Protein AF-A0A7C3SKZ4-F1 (afdb_monomer)

Mean predicted aligned error: 4.04 Å

Sequence (173 aa):
MTGEYLGTGDLAAALRKLSEEVAAAARSRGHRATPEGVVSGVG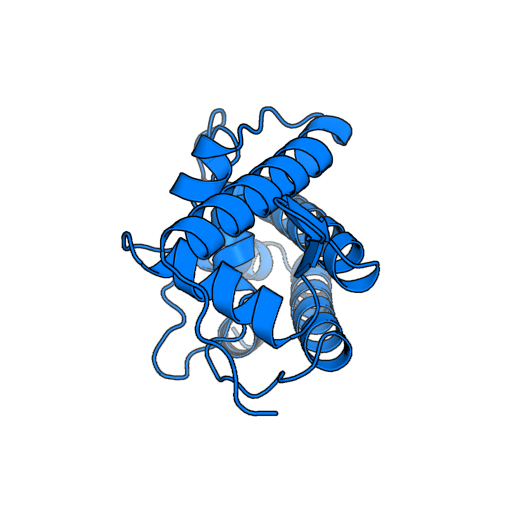FDYLAPYLVVQGLVSRGLLVKRGDGFELTESGRELVRLVVEIAELVKRDSKLPDLDKGRIFGSVLYAVYDWSGEARSAEKYLDYVRRIRGKLAELCKDPERFKLAALLLPRMYYEEGYTPLRLLEAISRL

Solvent-accessible surface area (backbone atoms only — not comparable to full-atom values): 9223 Å² total; per-residue (Å²): 130,86,77,77,76,73,50,74,69,52,46,52,48,41,38,50,45,52,22,46,52,45,17,49,59,35,37,79,71,76,43,75,34,37,38,67,25,17,52,76,18,19,56,91,52,90,56,42,46,50,52,54,41,52,53,34,38,74,25,59,21,33,44,80,55,90,99,43,55,45,66,36,74,66,25,51,51,48,45,52,50,32,43,54,48,26,62,70,26,48,80,51,32,75,63,62,98,83,46,33,28,20,57,44,13,13,32,48,45,37,65,46,70,63,75,63,78,51,65,38,45,66,50,38,48,52,53,44,50,52,46,48,50,53,53,62,56,33,60,80,39,66,69,50,26,39,53,45,26,38,44,53,56,69,59,85,44,62,94,74,43,47,62,60,58,53,52,52,56,50,75,69,112

Nearest PDB structures (foldseek):
  5zq3-assembly1_A  TM=1.658E-01  e=1.071E+00  Legionella pneumophila
  9emk-assembly3_E  TM=1.888E-01  e=2.048E+00  Legionella pneumophila subsp. pneumophila
  5zq6-assembly1_C  TM=1.647E-01  e=2.905E+00  Legionella pneumophila
  6b7p-assembly1_B  TM=1.728E-01  e=6.139E+00  Legionella pneumophila

Secondary structure (DSSP, 8-state):
----PPPHHHHHHHHHHHHHHHHHHHHTTT----HHHHHTTS-SSSSHHHHHHHHHHHTTSEEEETTEEEE-HHHHHHHHHHHHHHHHHHTTTT--TT-TTHHHHHHHHHTS-TTS---SHHHHHHHHHHHHHHHHHHTTSHHHHHHHHHHGGGS---TT--HHHHHHHHHT-

Foldseek 3Di:
DPDDDDDPLQLVQLLQQLLVLLQVLLVVVPDQADSVLLQLLADDDPCRSSVLSSLCDQQQQWDDDPPHIDGDPLVNLLSNLLSVVLVLLVVLQPDPPPSNNSSSNLSSNQLDDQVCPQRHSVSSSVSSVLLVVLLVVCVVPVVLNSVLSNVSSPDDCHDPRHNNNVSVVSVVD

pLDDT: mean 92.06, std 9.98, range [36.88, 98.69]

Structure (mmCIF, N/CA/C/O backbone):
data_AF-A0A7C3SKZ4-F1
#
_entry.id   AF-A0A7C3SKZ4-F1
#
loop_
_atom_site.group_PDB
_atom_site.id
_atom_site.type_symbol
_atom_site.label_atom_id
_atom_site.label_alt_id
_atom_site.label_comp_id
_atom_site.label_asym_id
_atom_site.label_entity_id
_atom_site.label_seq_id
_atom_site.pdbx_PDB_ins_code
_atom_site.Cartn_x
_atom_site.Cartn_y
_atom_site.Cartn_z
_atom_site.occupancy
_atom_site.B_iso_or_equiv
_atom_site.auth_seq_id
_atom_site.auth_comp_id
_atom_site.auth_asym_id
_atom_site.auth_atom_id
_atom_site.pdbx_PDB_model_num
ATOM 1 N N . MET A 1 1 ? -23.437 -11.880 7.441 1.00 36.88 1 MET A N 1
ATOM 2 C CA . MET A 1 1 ? -22.992 -10.778 8.315 1.00 36.88 1 MET A CA 1
ATOM 3 C C . MET A 1 1 ? -23.499 -9.488 7.712 1.00 36.88 1 MET A C 1
ATOM 5 O O . MET A 1 1 ? -23.052 -9.117 6.636 1.00 36.88 1 MET A O 1
ATOM 9 N N . THR A 1 2 ? -24.497 -8.877 8.339 1.00 38.25 2 THR A N 1
ATOM 10 C CA . THR A 1 2 ? -24.916 -7.500 8.063 1.00 38.25 2 THR A CA 1
ATOM 11 C C . THR A 1 2 ? -23.733 -6.598 8.393 1.00 38.25 2 THR A C 1
ATOM 13 O O . THR A 1 2 ? -23.346 -6.503 9.553 1.00 38.25 2 THR A O 1
ATOM 16 N N . GLY A 1 3 ? -23.079 -6.054 7.367 1.00 44.69 3 GLY A N 1
ATOM 17 C CA . GLY A 1 3 ? -21.936 -5.170 7.552 1.00 44.69 3 GLY A CA 1
ATOM 18 C C . GLY A 1 3 ? -22.409 -3.884 8.207 1.00 44.69 3 GLY A C 1
ATOM 19 O O . GLY A 1 3 ? -23.076 -3.082 7.558 1.00 44.69 3 GLY A O 1
ATOM 20 N N . GLU A 1 4 ? -22.093 -3.699 9.486 1.00 54.50 4 GLU A N 1
ATOM 21 C CA . GLU A 1 4 ? -22.118 -2.368 10.079 1.00 54.50 4 GLU A CA 1
ATOM 22 C C . GLU A 1 4 ? -21.176 -1.494 9.253 1.00 54.50 4 GLU A C 1
ATOM 24 O O . GLU A 1 4 ? -19.966 -1.726 9.191 1.00 54.50 4 GLU A O 1
ATOM 29 N N . TYR A 1 5 ? -21.748 -0.524 8.543 1.00 59.75 5 TYR A N 1
ATOM 30 C CA . TYR A 1 5 ? -20.957 0.507 7.899 1.00 59.75 5 TYR A CA 1
ATOM 31 C C . TYR A 1 5 ? -20.242 1.281 9.002 1.00 59.75 5 TYR A C 1
ATOM 33 O O . TYR A 1 5 ? -20.888 1.848 9.883 1.00 59.75 5 TYR A O 1
ATOM 41 N N . LEU A 1 6 ? -18.908 1.283 8.960 1.00 76.25 6 LEU A N 1
ATOM 42 C CA . LEU A 1 6 ? -18.109 2.091 9.871 1.00 76.25 6 LEU A CA 1
ATOM 43 C C . LEU A 1 6 ? -18.541 3.552 9.754 1.00 76.25 6 LEU A C 1
ATOM 45 O O . LEU A 1 6 ? -18.635 4.094 8.649 1.00 76.25 6 LEU A O 1
ATOM 49 N N . GLY A 1 7 ? -18.770 4.194 10.897 1.00 82.81 7 GLY A N 1
ATOM 50 C CA . GLY A 1 7 ? -18.985 5.634 10.934 1.00 82.81 7 GLY A CA 1
ATOM 51 C C . GLY A 1 7 ? -17.753 6.389 10.424 1.00 82.81 7 GLY A C 1
ATOM 52 O O . GLY A 1 7 ? -16.634 5.874 10.416 1.00 82.81 7 GLY A O 1
ATOM 53 N N . THR A 1 8 ? -17.932 7.652 10.045 1.00 82.12 8 THR A N 1
ATOM 54 C CA . THR A 1 8 ? -16.832 8.518 9.582 1.00 82.12 8 THR A CA 1
ATOM 55 C C . THR A 1 8 ? -15.694 8.627 10.603 1.00 82.12 8 THR A C 1
ATOM 57 O O . THR A 1 8 ? -14.524 8.605 10.223 1.00 82.12 8 THR A O 1
ATOM 60 N N . GLY A 1 9 ? -16.019 8.671 11.900 1.00 87.12 9 GLY A N 1
ATOM 61 C CA . GLY A 1 9 ? -15.030 8.661 12.983 1.00 87.12 9 GLY A CA 1
ATOM 62 C C . GLY A 1 9 ? -14.204 7.372 13.039 1.00 87.12 9 GLY A C 1
ATOM 63 O O . GLY A 1 9 ? -12.987 7.430 13.212 1.00 87.12 9 GLY A O 1
ATOM 64 N N . ASP A 1 10 ? -14.838 6.222 12.806 1.00 92.69 10 ASP A N 1
ATOM 65 C CA . ASP A 1 10 ? -14.157 4.927 12.772 1.00 92.69 10 ASP A CA 1
ATOM 66 C C . ASP A 1 10 ? -13.222 4.821 11.564 1.00 92.69 10 ASP A C 1
ATOM 68 O O . ASP A 1 10 ? -12.085 4.378 11.701 1.00 92.69 10 ASP A O 1
ATOM 72 N N . LEU A 1 11 ? -13.659 5.288 10.390 1.00 93.94 11 LEU A N 1
ATOM 73 C CA . LEU A 1 11 ? -12.819 5.319 9.191 1.00 93.94 11 LEU A CA 1
ATOM 74 C C . LEU A 1 11 ? -11.585 6.214 9.377 1.00 93.94 11 LEU A C 1
ATOM 76 O O . LEU A 1 11 ? -10.488 5.839 8.963 1.00 93.94 11 LEU A O 1
ATOM 80 N N . ALA A 1 12 ? -11.734 7.363 10.040 1.00 94.69 12 ALA A N 1
ATOM 81 C CA . ALA A 1 12 ? -10.614 8.248 10.350 1.00 94.69 12 ALA A CA 1
ATOM 82 C C . ALA A 1 12 ? -9.628 7.617 11.351 1.00 94.69 12 ALA A C 1
ATOM 84 O O . ALA A 1 12 ? -8.413 7.706 11.159 1.00 94.69 12 ALA A O 1
ATOM 85 N N . ALA A 1 13 ? -10.127 6.949 12.396 1.00 96.06 13 ALA A N 1
ATOM 86 C CA . ALA A 1 13 ? -9.292 6.236 13.364 1.00 96.06 13 ALA A CA 1
ATOM 87 C C . ALA A 1 13 ? -8.541 5.061 12.714 1.00 96.06 13 ALA A C 1
ATOM 89 O O . ALA A 1 13 ? -7.344 4.870 12.939 1.00 96.06 13 ALA A O 1
ATOM 90 N N . ALA A 1 14 ? -9.226 4.316 11.852 1.00 97.06 14 ALA A N 1
ATOM 91 C CA . ALA A 1 14 ? -8.661 3.216 11.091 1.00 97.06 14 ALA A CA 1
ATOM 92 C C . ALA A 1 14 ? -7.581 3.687 10.097 1.00 97.06 14 ALA A C 1
ATOM 94 O O . ALA A 1 14 ? -6.507 3.085 10.021 1.00 97.06 14 ALA A O 1
ATOM 95 N N . LEU A 1 15 ? -7.818 4.799 9.390 1.00 97.50 15 LEU A N 1
ATOM 96 C CA . LEU A 1 15 ? -6.836 5.413 8.490 1.00 97.50 15 LEU A CA 1
ATOM 97 C C . LEU A 1 15 ? -5.603 5.897 9.249 1.00 97.50 15 LEU A C 1
ATOM 99 O O . LEU A 1 15 ? -4.478 5.627 8.823 1.00 97.50 15 LEU A O 1
ATOM 103 N N . ARG A 1 16 ? -5.807 6.557 10.396 1.00 97.69 16 ARG A N 1
ATOM 104 C CA . ARG A 1 16 ? -4.715 6.975 11.280 1.00 97.69 16 ARG A CA 1
ATOM 105 C C . ARG A 1 16 ? -3.855 5.773 11.650 1.00 97.69 16 ARG A C 1
ATOM 107 O O . ARG A 1 16 ? -2.664 5.785 11.349 1.00 97.69 16 ARG A O 1
ATOM 114 N N . LYS A 1 17 ? -4.468 4.707 12.171 1.00 98.25 17 LYS A N 1
ATOM 115 C CA . LYS A 1 17 ? -3.750 3.484 12.540 1.00 98.25 17 LYS A CA 1
ATOM 116 C C . LYS A 1 17 ? -2.959 2.902 11.369 1.00 98.25 17 LYS A C 1
ATOM 118 O O . LYS A 1 17 ? -1.777 2.615 11.516 1.00 98.25 17 LYS A O 1
ATOM 123 N N . LEU A 1 18 ? -3.585 2.743 10.202 1.00 98.56 18 LEU A N 1
ATOM 124 C CA . LEU A 1 18 ? -2.914 2.196 9.022 1.00 98.56 18 LEU A CA 1
ATOM 125 C C . LEU A 1 18 ? -1.700 3.043 8.615 1.00 98.56 18 LEU A C 1
ATOM 127 O O . LEU A 1 18 ? -0.621 2.506 8.373 1.00 98.56 18 LEU A O 1
ATOM 131 N N . SER A 1 19 ? -1.866 4.364 8.557 1.00 98.50 19 SER A N 1
ATOM 132 C CA . SER A 1 19 ? -0.792 5.279 8.162 1.00 98.50 19 SER A CA 1
ATOM 133 C C . SER A 1 19 ? 0.365 5.312 9.168 1.00 98.50 19 SER A C 1
ATOM 135 O O . SER A 1 19 ? 1.525 5.362 8.758 1.00 98.50 19 SER A O 1
ATOM 137 N N . GLU A 1 20 ? 0.077 5.211 10.470 1.00 98.56 20 GLU A N 1
ATOM 138 C CA . GLU A 1 20 ? 1.080 5.089 11.531 1.00 98.56 20 GLU A CA 1
ATOM 139 C C . GLU A 1 20 ? 1.897 3.804 11.393 1.00 98.56 20 GLU A C 1
ATOM 141 O O . GLU A 1 20 ? 3.125 3.860 11.454 1.00 98.56 20 GLU A O 1
ATOM 146 N N . GLU A 1 21 ? 1.234 2.672 11.151 1.00 98.62 21 GLU A N 1
ATOM 147 C CA . GLU A 1 21 ? 1.870 1.360 10.985 1.00 98.62 21 GLU A CA 1
ATOM 148 C C . GLU A 1 21 ? 2.743 1.302 9.727 1.00 98.62 21 GLU A C 1
ATOM 150 O O . GLU A 1 21 ? 3.894 0.866 9.787 1.00 98.62 21 GLU A O 1
ATOM 155 N N . VAL A 1 22 ? 2.249 1.812 8.592 1.00 98.62 22 VAL A N 1
ATOM 156 C CA . VAL A 1 22 ? 3.036 1.897 7.350 1.00 98.62 22 VAL A CA 1
ATOM 157 C C . VAL A 1 22 ? 4.244 2.812 7.536 1.00 98.62 22 VAL A C 1
ATOM 159 O O . VAL A 1 22 ? 5.363 2.449 7.168 1.00 98.62 22 VAL A O 1
ATOM 162 N N . ALA A 1 23 ? 4.053 3.986 8.143 1.00 98.50 23 ALA A N 1
ATOM 163 C CA . ALA A 1 23 ? 5.149 4.914 8.381 1.00 98.50 23 ALA A CA 1
ATOM 164 C C . ALA A 1 23 ? 6.171 4.343 9.379 1.00 98.50 23 ALA A C 1
ATOM 166 O O . ALA A 1 23 ? 7.372 4.517 9.183 1.00 98.50 23 ALA A O 1
ATOM 167 N N . ALA A 1 24 ? 5.730 3.635 10.423 1.00 98.56 24 ALA A N 1
ATOM 168 C CA . ALA A 1 24 ? 6.610 2.965 11.378 1.00 98.56 24 ALA A CA 1
ATOM 169 C C . ALA A 1 24 ? 7.425 1.842 10.719 1.00 98.56 24 ALA A C 1
ATOM 171 O O . ALA A 1 24 ? 8.641 1.794 10.907 1.00 98.56 24 ALA A O 1
ATOM 172 N N . ALA A 1 25 ? 6.790 1.003 9.896 1.00 98.50 25 ALA A N 1
ATOM 173 C CA . ALA A 1 25 ? 7.460 -0.060 9.148 1.00 98.50 25 ALA A CA 1
ATOM 174 C C . ALA A 1 25 ? 8.469 0.482 8.121 1.00 98.50 25 ALA A C 1
ATOM 176 O O . ALA A 1 25 ? 9.535 -0.094 7.927 1.00 98.50 25 ALA A O 1
ATOM 177 N N . ALA A 1 26 ? 8.175 1.617 7.485 1.00 97.50 26 ALA A N 1
ATOM 178 C CA . ALA A 1 26 ? 9.127 2.289 6.608 1.00 97.50 26 ALA A CA 1
ATOM 179 C C . ALA A 1 26 ? 10.301 2.909 7.394 1.00 97.50 26 ALA A C 1
ATOM 181 O O . ALA A 1 26 ? 11.458 2.803 6.982 1.00 97.50 26 ALA A O 1
ATOM 182 N N . ARG A 1 27 ? 10.031 3.539 8.547 1.00 97.88 27 ARG A N 1
ATOM 183 C CA . ARG A 1 27 ? 11.070 4.133 9.407 1.00 97.88 27 ARG A CA 1
ATOM 184 C C . ARG A 1 27 ? 12.022 3.092 9.982 1.00 97.88 27 ARG A C 1
ATOM 186 O O . ARG A 1 27 ? 13.221 3.354 10.025 1.00 97.88 27 ARG A O 1
ATOM 193 N N . SER A 1 28 ? 11.529 1.914 10.368 1.00 97.75 28 SER A N 1
ATOM 194 C CA . SER A 1 28 ? 12.387 0.823 10.856 1.00 97.75 28 SER A CA 1
ATOM 195 C C . SER A 1 28 ? 13.365 0.303 9.794 1.00 97.75 28 SER A C 1
ATOM 197 O O . SER A 1 28 ? 14.353 -0.338 10.141 1.00 97.75 28 SER A O 1
ATOM 199 N N . ARG A 1 29 ? 13.137 0.637 8.516 1.00 96.12 29 ARG A N 1
ATOM 200 C CA . ARG A 1 29 ? 14.012 0.334 7.372 1.00 96.12 29 ARG A CA 1
ATOM 201 C C . ARG A 1 29 ? 14.802 1.554 6.869 1.00 96.12 29 ARG A C 1
ATOM 203 O O . ARG A 1 29 ? 15.378 1.527 5.789 1.00 96.12 29 ARG A O 1
ATOM 210 N N . GLY A 1 30 ? 14.857 2.633 7.655 1.00 94.75 30 GLY A N 1
ATOM 211 C CA . GLY A 1 30 ? 15.686 3.811 7.373 1.00 94.75 30 GLY A CA 1
ATOM 212 C C . GLY A 1 30 ? 15.026 4.885 6.502 1.00 94.75 30 GLY A C 1
ATOM 213 O O . GLY A 1 30 ? 15.692 5.835 6.085 1.00 94.75 30 GLY A O 1
ATOM 214 N N . HIS A 1 31 ? 13.723 4.790 6.224 1.00 94.50 31 HIS A N 1
ATOM 215 C CA . HIS A 1 31 ? 13.020 5.807 5.442 1.00 94.50 31 HIS A CA 1
ATOM 216 C C . HIS A 1 31 ? 12.458 6.943 6.300 1.00 94.50 31 HIS A C 1
ATOM 218 O O . HIS A 1 31 ? 11.927 6.739 7.387 1.00 94.50 31 HIS A O 1
ATOM 224 N N . ARG A 1 32 ? 12.478 8.167 5.761 1.00 93.38 32 ARG A N 1
ATOM 225 C CA . ARG A 1 32 ? 11.855 9.351 6.375 1.00 93.38 32 ARG A CA 1
ATOM 226 C C . ARG A 1 32 ? 10.357 9.420 6.045 1.00 93.38 32 ARG A C 1
ATOM 228 O O . ARG A 1 32 ? 9.940 10.274 5.268 1.00 93.38 32 ARG A O 1
ATOM 235 N N . ALA A 1 33 ? 9.568 8.493 6.588 1.00 96.69 33 ALA A N 1
ATOM 236 C CA . ALA A 1 33 ? 8.118 8.428 6.377 1.00 96.69 33 ALA A CA 1
ATOM 237 C C . ALA A 1 33 ? 7.328 9.033 7.551 1.00 96.69 33 ALA A C 1
ATOM 239 O O . ALA A 1 33 ? 7.613 8.733 8.717 1.00 96.69 33 ALA A O 1
ATOM 240 N N . THR A 1 34 ? 6.303 9.833 7.243 1.00 98.00 34 THR A N 1
ATOM 241 C CA . THR A 1 34 ? 5.304 10.310 8.216 1.00 98.00 34 THR A CA 1
ATOM 242 C C . THR A 1 34 ? 3.913 9.775 7.863 1.00 98.00 34 THR A C 1
ATOM 244 O O . THR A 1 34 ? 3.667 9.484 6.688 1.00 98.00 34 THR A O 1
ATOM 247 N N . PRO A 1 35 ? 2.997 9.635 8.841 1.00 98.19 35 PRO A N 1
ATOM 248 C CA . PRO A 1 35 ? 1.621 9.217 8.570 1.00 98.19 35 PRO A CA 1
ATOM 249 C C . PRO A 1 35 ? 0.937 10.095 7.511 1.00 98.19 35 PRO A C 1
ATOM 251 O O . PRO A 1 35 ? 0.327 9.582 6.578 1.00 98.19 35 PRO A O 1
ATOM 254 N N . GLU A 1 36 ? 1.121 11.415 7.577 1.00 96.94 36 GLU A N 1
ATOM 255 C CA . GLU A 1 36 ? 0.543 12.378 6.630 1.00 96.94 36 GLU A CA 1
ATOM 256 C C . GLU A 1 36 ? 1.104 12.185 5.220 1.00 96.94 36 GLU A C 1
ATOM 258 O O . GLU A 1 36 ? 0.367 12.259 4.238 1.00 96.94 36 GLU A O 1
ATOM 263 N N . GLY A 1 37 ? 2.407 11.908 5.109 1.00 96.31 37 GLY A N 1
ATOM 264 C CA . GLY A 1 37 ? 3.038 11.608 3.832 1.00 96.31 37 GLY A CA 1
ATOM 265 C C . GLY A 1 37 ? 2.474 10.336 3.207 1.00 96.31 37 GLY A C 1
ATOM 266 O O . GLY A 1 37 ? 2.140 10.358 2.023 1.00 96.31 37 GLY A O 1
ATOM 267 N N . VAL A 1 38 ? 2.279 9.278 4.004 1.00 97.62 38 VAL A N 1
ATOM 268 C CA . VAL A 1 38 ? 1.610 8.044 3.560 1.00 97.62 38 VAL A CA 1
ATOM 269 C C . VAL A 1 38 ? 0.197 8.354 3.070 1.00 97.62 38 VAL A C 1
ATOM 271 O O . VAL A 1 38 ? -0.109 8.047 1.924 1.00 97.62 38 VAL A O 1
ATOM 274 N N . VAL A 1 39 ? -0.640 9.019 3.874 1.00 97.12 39 VAL A N 1
ATOM 275 C CA . VAL A 1 39 ? -2.022 9.364 3.485 1.00 97.12 39 VAL A CA 1
ATOM 276 C C . VAL A 1 39 ? -2.047 10.183 2.192 1.00 97.12 39 VAL A C 1
ATOM 278 O O . VAL A 1 39 ? -2.804 9.860 1.284 1.00 97.12 39 VAL A O 1
ATOM 281 N N . SER A 1 40 ? -1.168 11.180 2.055 1.00 94.75 40 SER A N 1
ATOM 282 C CA . SER A 1 40 ? -1.088 12.045 0.865 1.00 94.75 40 SER A CA 1
ATOM 283 C C . SER A 1 40 ? -0.609 11.349 -0.417 1.00 94.75 40 SER A C 1
ATOM 285 O O . SER A 1 40 ? -0.553 11.989 -1.472 1.00 94.75 40 SER A O 1
ATOM 287 N N . GLY A 1 41 ? -0.167 10.093 -0.313 1.00 94.00 41 GLY A N 1
ATOM 288 C CA . GLY A 1 41 ? 0.190 9.249 -1.447 1.00 94.00 41 GLY A CA 1
ATOM 289 C C . GLY A 1 41 ? -0.902 8.252 -1.836 1.00 94.00 41 GLY A C 1
ATOM 290 O O . GLY A 1 41 ? -0.791 7.662 -2.908 1.00 94.00 41 GLY A O 1
ATOM 291 N N . VAL A 1 42 ? -1.919 8.032 -0.993 1.00 94.06 42 VAL A N 1
ATOM 292 C CA . VAL A 1 42 ? -2.986 7.059 -1.263 1.00 94.06 42 VAL A CA 1
ATOM 293 C C . VAL A 1 42 ? -4.020 7.673 -2.206 1.00 94.06 42 VAL A C 1
ATOM 295 O O . VAL A 1 42 ? -4.894 8.421 -1.780 1.00 94.06 42 VAL A O 1
ATOM 298 N N . GLY A 1 43 ? -3.935 7.301 -3.482 1.00 85.44 43 GLY A N 1
ATOM 299 C CA . GLY A 1 43 ? -4.895 7.688 -4.512 1.00 85.44 43 GLY A CA 1
ATOM 300 C C . GLY A 1 43 ? -4.749 9.122 -5.005 1.00 85.44 43 GLY A C 1
ATOM 301 O O . GLY A 1 43 ? -3.752 9.797 -4.748 1.00 85.44 43 GLY A O 1
ATOM 302 N N . PHE A 1 44 ? -5.747 9.552 -5.775 1.00 81.88 44 PHE A N 1
ATOM 303 C CA . PHE A 1 44 ? -5.746 10.832 -6.496 1.00 81.88 44 PHE A CA 1
ATOM 304 C C . PHE A 1 44 ? -6.851 11.778 -6.020 1.00 81.88 44 PHE A C 1
ATOM 306 O O . PHE A 1 44 ? -6.845 12.958 -6.369 1.00 81.88 44 PHE A O 1
ATOM 313 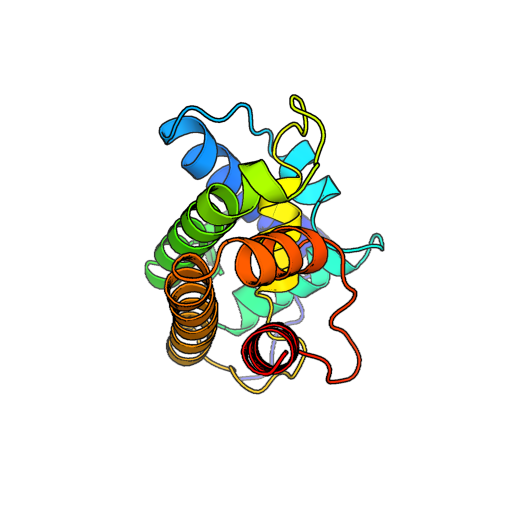N N . ASP A 1 45 ? -7.762 11.276 -5.190 1.00 86.81 45 ASP A N 1
ATOM 314 C CA . ASP A 1 45 ? -8.858 12.012 -4.581 1.00 86.81 45 ASP A CA 1
ATOM 315 C C . ASP A 1 45 ? -8.869 11.829 -3.052 1.00 86.81 45 ASP A C 1
ATOM 317 O O . ASP A 1 45 ? -8.122 11.038 -2.473 1.00 86.81 45 ASP A O 1
ATOM 321 N N . TYR A 1 46 ? -9.723 12.602 -2.381 1.00 87.62 46 TYR A N 1
ATOM 322 C CA . TYR A 1 46 ? -9.811 12.634 -0.922 1.00 87.62 46 TYR A CA 1
ATOM 323 C C . TYR A 1 46 ? -10.551 11.428 -0.312 1.00 87.62 46 TYR A C 1
ATOM 325 O O . TYR A 1 46 ? -10.486 11.240 0.904 1.00 87.62 46 TYR A O 1
ATOM 333 N N . LEU A 1 47 ? -11.266 10.633 -1.114 1.00 91.19 47 LEU A N 1
ATOM 334 C CA . LEU A 1 47 ? -12.026 9.456 -0.682 1.00 91.19 47 LEU A CA 1
ATOM 335 C C . LEU A 1 47 ? -11.183 8.182 -0.721 1.00 91.19 47 LEU A C 1
ATOM 337 O O . LEU A 1 47 ? -11.365 7.317 0.139 1.00 91.19 47 LEU A O 1
ATOM 341 N N . ALA A 1 48 ? -10.245 8.073 -1.662 1.00 92.31 48 ALA A N 1
ATOM 342 C CA . ALA A 1 48 ? -9.417 6.889 -1.863 1.00 92.31 48 ALA A CA 1
ATOM 343 C C . ALA A 1 48 ? -8.776 6.332 -0.571 1.00 92.31 48 ALA A C 1
ATOM 345 O O . ALA A 1 48 ? -8.878 5.121 -0.347 1.00 92.31 48 ALA A O 1
ATOM 346 N N . PRO A 1 49 ? -8.200 7.145 0.344 1.00 95.38 49 PRO A N 1
ATOM 347 C CA . PRO A 1 49 ? -7.667 6.630 1.607 1.00 95.38 49 PRO A CA 1
ATOM 348 C C . PRO A 1 49 ? -8.715 5.920 2.473 1.00 95.38 49 PRO A C 1
ATOM 350 O O . PRO A 1 49 ? -8.432 4.882 3.074 1.00 95.38 49 PRO A O 1
ATOM 353 N N . TYR A 1 50 ? -9.938 6.450 2.515 1.00 95.25 50 TYR A N 1
ATOM 354 C CA . TYR A 1 50 ? -11.032 5.879 3.296 1.00 95.25 50 TYR A CA 1
ATOM 355 C C . TYR A 1 50 ? -11.578 4.599 2.659 1.00 95.25 50 TYR A C 1
ATOM 357 O O . TYR A 1 50 ? -11.863 3.644 3.380 1.00 95.25 50 TYR A O 1
ATOM 365 N N . LEU A 1 51 ? -11.652 4.542 1.325 1.00 93.31 51 LEU A N 1
ATOM 366 C CA . LEU A 1 51 ? -12.048 3.335 0.591 1.00 93.31 51 LEU A CA 1
ATOM 367 C C . LEU A 1 51 ? -11.060 2.189 0.812 1.00 93.31 51 LEU A C 1
ATOM 369 O O . LEU A 1 51 ? -11.476 1.066 1.102 1.00 93.31 51 LEU A O 1
ATOM 373 N N . VAL A 1 52 ? -9.755 2.478 0.746 1.00 95.25 52 VAL A N 1
ATOM 374 C CA . VAL A 1 52 ? -8.706 1.493 1.039 1.00 95.25 52 VAL A CA 1
ATOM 375 C C . VAL A 1 52 ? -8.902 0.935 2.445 1.00 95.25 52 VAL A C 1
ATOM 377 O O . VAL A 1 52 ? -9.005 -0.277 2.621 1.00 95.25 52 VAL A O 1
ATOM 380 N N . VAL A 1 53 ? -9.022 1.803 3.450 1.00 96.06 53 VAL A N 1
ATOM 381 C CA . VAL A 1 53 ? -9.166 1.389 4.853 1.00 96.06 53 VAL A CA 1
ATOM 382 C C . VAL A 1 53 ? -10.449 0.598 5.093 1.00 96.06 53 VAL A C 1
ATOM 384 O O . VAL A 1 53 ? -10.398 -0.458 5.723 1.00 96.06 53 VAL A O 1
ATOM 387 N N . GLN A 1 54 ? -11.585 1.049 4.557 1.00 94.94 54 GLN A N 1
ATOM 388 C CA . GLN A 1 54 ? -12.846 0.311 4.627 1.00 94.94 54 GLN A CA 1
ATOM 389 C C . GLN A 1 54 ? -12.695 -1.084 4.008 1.00 94.94 54 GLN A C 1
ATOM 391 O O . GLN A 1 54 ? -13.122 -2.086 4.589 1.00 94.94 54 GLN A O 1
ATOM 396 N N . GLY A 1 55 ? -12.023 -1.162 2.859 1.00 94.44 55 GLY A N 1
ATOM 397 C CA . GLY A 1 55 ? -11.699 -2.410 2.191 1.00 94.44 55 GLY A CA 1
ATOM 398 C C . GLY A 1 55 ? -10.826 -3.332 3.042 1.00 94.44 55 GLY A C 1
ATOM 399 O O . GLY A 1 55 ? -11.092 -4.534 3.081 1.00 94.44 55 GLY A O 1
ATOM 400 N N . LEU A 1 56 ? -9.834 -2.801 3.760 1.00 96.31 56 LEU A N 1
ATOM 401 C CA . LEU A 1 56 ? -8.991 -3.581 4.672 1.00 96.31 56 LEU A CA 1
ATOM 402 C C . LEU A 1 56 ? -9.764 -4.084 5.896 1.00 96.31 56 LEU A C 1
ATOM 404 O O . LEU A 1 56 ? -9.570 -5.233 6.300 1.00 96.31 56 LEU A O 1
ATOM 408 N N . VAL A 1 57 ? -10.668 -3.271 6.453 1.00 95.69 57 VAL A N 1
ATOM 409 C CA . VAL A 1 57 ? -11.524 -3.700 7.569 1.00 95.69 57 VAL A CA 1
ATOM 410 C C . VAL A 1 57 ? -12.477 -4.806 7.127 1.00 95.69 57 VAL A C 1
ATOM 412 O O . VAL A 1 57 ? -12.537 -5.853 7.768 1.00 95.69 57 VAL A O 1
ATOM 415 N N . SER A 1 58 ? -13.147 -4.639 5.983 1.00 94.25 58 SER A N 1
ATOM 416 C CA . SER A 1 58 ? -14.076 -5.650 5.453 1.00 94.25 58 SER A CA 1
ATOM 417 C C . SER A 1 58 ? -13.417 -7.011 5.184 1.00 94.25 58 SER A C 1
ATOM 419 O O . SER A 1 58 ? -14.080 -8.044 5.240 1.00 94.25 58 SER A O 1
ATOM 421 N N . ARG A 1 59 ? -12.101 -7.021 4.931 1.00 94.75 59 ARG A N 1
ATOM 422 C CA . ARG A 1 59 ? -11.297 -8.225 4.679 1.00 94.75 59 ARG A CA 1
ATOM 423 C C . ARG A 1 59 ? -10.668 -8.817 5.945 1.00 94.75 59 ARG A C 1
ATOM 425 O O . ARG A 1 59 ? -10.018 -9.855 5.849 1.00 94.75 59 ARG A O 1
ATOM 432 N N . GLY A 1 60 ? -10.827 -8.180 7.108 1.00 95.50 60 GLY A N 1
ATOM 433 C CA . GLY A 1 60 ? -10.228 -8.621 8.374 1.00 95.50 60 GLY A CA 1
ATOM 434 C C . GLY A 1 60 ? -8.722 -8.350 8.493 1.00 95.50 60 GLY A C 1
ATOM 435 O O . GLY A 1 60 ? -8.033 -9.003 9.274 1.00 95.50 60 GLY A O 1
ATOM 436 N N . LEU A 1 61 ? -8.182 -7.407 7.716 1.00 97.44 61 LEU A N 1
ATOM 437 C CA . LEU A 1 61 ? -6.770 -6.997 7.791 1.00 97.44 61 LEU A CA 1
ATOM 438 C C . LEU A 1 61 ? -6.550 -5.940 8.881 1.00 97.44 61 LEU A C 1
ATOM 440 O O . LEU A 1 61 ? -5.487 -5.870 9.495 1.00 97.44 61 LEU A O 1
ATOM 444 N N . LEU A 1 62 ? -7.587 -5.152 9.151 1.00 96.88 62 LEU A N 1
ATOM 445 C CA . LEU A 1 62 ? -7.649 -4.179 10.230 1.00 96.88 62 LEU A CA 1
ATOM 446 C C . LEU A 1 62 ? -8.937 -4.433 11.019 1.00 96.88 62 LEU A C 1
ATOM 448 O O . LEU A 1 62 ? -9.991 -4.639 10.423 1.00 96.88 62 LEU A O 1
ATOM 452 N N . VAL A 1 63 ? -8.865 -4.453 12.346 1.00 96.50 63 VAL A N 1
ATOM 453 C CA . VAL A 1 63 ? -10.014 -4.773 13.204 1.00 96.50 63 VAL A CA 1
ATOM 454 C C . VAL A 1 63 ? -10.193 -3.721 14.284 1.00 96.50 63 VAL A C 1
ATOM 456 O O . VAL A 1 63 ? -9.213 -3.209 14.826 1.00 96.50 63 VAL A O 1
ATOM 459 N N . LYS A 1 64 ? -11.450 -3.411 14.604 1.00 94.75 64 LYS A N 1
ATOM 460 C CA . LYS A 1 64 ? -11.794 -2.550 15.734 1.00 94.75 64 LYS A CA 1
ATOM 461 C C . LYS A 1 64 ? -11.651 -3.346 17.032 1.00 94.75 64 LYS A C 1
ATOM 463 O O . LYS A 1 64 ? -12.184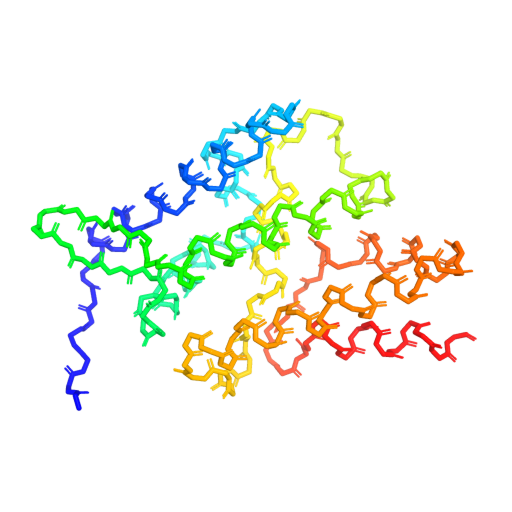 -4.452 17.137 1.00 94.75 64 LYS A O 1
ATOM 468 N N . ARG A 1 65 ? -10.924 -2.803 18.007 1.00 92.38 65 ARG A N 1
ATOM 469 C CA . ARG A 1 65 ? -10.777 -3.360 19.359 1.00 92.38 65 ARG A CA 1
ATOM 470 C C . ARG A 1 65 ? -10.942 -2.241 20.380 1.00 92.38 65 ARG A C 1
ATOM 472 O O . ARG A 1 65 ? -10.124 -1.328 20.431 1.00 92.38 65 ARG A O 1
ATOM 479 N N . GLY A 1 66 ? -12.011 -2.314 21.174 1.00 88.31 66 GLY A N 1
ATOM 480 C CA . GLY A 1 66 ? -12.409 -1.208 22.049 1.00 88.31 66 GLY A CA 1
ATOM 481 C C . GLY A 1 66 ? -12.618 0.076 21.240 1.00 88.31 66 GLY A C 1
ATOM 482 O O . GLY A 1 66 ? -13.316 0.060 20.225 1.00 88.31 66 GLY A O 1
ATOM 483 N N . ASP A 1 67 ? -11.944 1.147 21.656 1.00 83.56 67 ASP A N 1
ATOM 484 C CA . ASP A 1 67 ? -12.029 2.476 21.033 1.00 83.56 67 ASP A CA 1
ATOM 485 C C . ASP A 1 67 ? -11.006 2.695 19.901 1.00 83.56 67 ASP A C 1
ATOM 487 O O . ASP A 1 67 ? -10.894 3.794 19.357 1.00 83.56 67 ASP A O 1
ATOM 491 N N . GLY A 1 68 ? -10.232 1.664 19.548 1.00 92.25 68 GLY A N 1
ATOM 492 C CA . GLY A 1 68 ? -9.138 1.757 18.585 1.00 92.25 68 GLY A CA 1
ATOM 493 C C . GLY A 1 68 ? -9.207 0.734 17.458 1.00 92.25 68 GLY A C 1
ATOM 494 O O . GLY A 1 68 ? -10.082 -0.132 17.398 1.00 92.25 68 GLY A O 1
ATOM 495 N N . PHE A 1 69 ? -8.229 0.832 16.560 1.00 97.12 69 PHE A N 1
ATOM 496 C CA . PHE A 1 69 ? -7.997 -0.137 15.496 1.00 97.12 69 PHE A CA 1
ATOM 497 C C . PHE A 1 69 ? -6.634 -0.795 15.660 1.00 97.12 69 PHE A C 1
ATOM 499 O O . PHE A 1 69 ? -5.663 -0.169 16.087 1.00 97.12 69 PHE A O 1
ATOM 506 N N . GLU A 1 70 ? -6.555 -2.056 15.257 1.00 97.75 70 GLU A N 1
ATOM 507 C CA . GLU A 1 70 ? -5.325 -2.837 15.252 1.00 97.75 70 GLU A CA 1
ATOM 508 C C . GLU A 1 70 ? -5.195 -3.631 13.956 1.00 97.75 70 GLU A C 1
ATOM 510 O O . GLU A 1 70 ? -6.185 -4.111 13.396 1.00 97.75 70 GLU A O 1
ATOM 515 N N . LEU A 1 71 ? -3.957 -3.800 13.486 1.00 97.88 71 LEU A N 1
ATOM 516 C CA . LEU A 1 71 ? -3.671 -4.736 12.406 1.00 97.88 71 LEU A CA 1
ATOM 517 C C . LEU A 1 71 ? -3.764 -6.167 12.928 1.00 97.88 71 LEU A C 1
ATOM 519 O O . LEU A 1 71 ? -3.219 -6.505 13.985 1.00 97.88 71 LEU A O 1
ATOM 523 N N . THR A 1 72 ? -4.392 -7.033 12.140 1.00 98.25 72 THR A N 1
ATOM 524 C CA . THR A 1 72 ? -4.257 -8.479 12.328 1.00 98.25 72 THR A CA 1
ATOM 525 C C . THR A 1 72 ? -2.866 -8.940 11.890 1.00 98.25 72 THR A C 1
ATOM 527 O O . THR A 1 72 ? -2.062 -8.157 11.380 1.00 98.25 72 THR A O 1
ATOM 530 N N . GLU A 1 73 ? -2.549 -10.220 12.081 1.00 98.19 73 GLU A N 1
ATOM 531 C CA . GLU A 1 73 ? -1.303 -10.791 11.557 1.00 98.19 73 GLU A CA 1
ATOM 532 C C . GLU A 1 73 ? -1.202 -10.621 10.034 1.00 98.19 73 GLU A C 1
ATOM 534 O O . GLU A 1 73 ? -0.205 -10.100 9.535 1.00 98.19 73 GLU A O 1
ATOM 539 N N . SER A 1 74 ? -2.282 -10.925 9.311 1.00 98.44 74 SER A N 1
ATOM 540 C CA . SER A 1 74 ? -2.378 -10.678 7.872 1.00 98.44 74 SER A CA 1
ATOM 541 C C . SER A 1 74 ? -2.256 -9.190 7.521 1.00 98.44 74 SER A C 1
ATOM 543 O O . SER A 1 74 ? -1.627 -8.842 6.524 1.00 98.44 74 SER A O 1
ATOM 545 N N . GLY A 1 75 ? -2.808 -8.292 8.344 1.00 98.38 75 GLY A N 1
ATOM 546 C CA . GLY A 1 75 ? -2.640 -6.846 8.172 1.00 98.38 75 GLY A CA 1
ATOM 547 C C . GLY A 1 75 ? -1.187 -6.387 8.312 1.00 98.38 75 GLY A C 1
ATOM 548 O O . GLY A 1 75 ? -0.709 -5.582 7.513 1.00 98.38 75 GLY A O 1
ATOM 549 N N . ARG A 1 76 ? -0.450 -6.936 9.284 1.00 98.62 76 ARG A N 1
ATOM 550 C CA . ARG A 1 76 ? 0.992 -6.679 9.435 1.00 98.62 76 ARG A CA 1
ATOM 551 C C . ARG A 1 76 ? 1.787 -7.216 8.249 1.00 98.62 76 ARG A C 1
ATOM 553 O O . ARG A 1 76 ? 2.705 -6.545 7.777 1.00 98.62 76 ARG A O 1
ATOM 560 N N . GLU A 1 77 ? 1.423 -8.389 7.734 1.00 98.62 77 GLU A N 1
ATOM 561 C CA . GLU A 1 77 ? 2.054 -8.929 6.530 1.00 98.62 77 GLU A CA 1
ATOM 562 C C . GLU A 1 77 ? 1.813 -8.035 5.307 1.00 98.62 77 GLU A C 1
ATOM 564 O O . GLU A 1 77 ? 2.754 -7.767 4.558 1.00 98.62 77 GLU A O 1
ATOM 569 N N . LEU A 1 78 ? 0.594 -7.519 5.130 1.00 98.62 78 LEU A N 1
ATOM 570 C CA . LEU A 1 78 ? 0.291 -6.557 4.073 1.00 98.62 78 LEU A CA 1
ATOM 571 C C . LEU A 1 78 ? 1.197 -5.326 4.167 1.00 98.62 78 LEU A C 1
ATOM 573 O O . LEU A 1 78 ? 1.800 -4.940 3.168 1.00 98.62 78 LEU A O 1
ATOM 577 N N . VAL A 1 79 ? 1.310 -4.719 5.354 1.00 98.69 79 VAL A N 1
ATOM 578 C CA . VAL A 1 79 ? 2.164 -3.538 5.563 1.00 98.69 79 VAL A CA 1
ATOM 579 C C . VAL A 1 79 ? 3.612 -3.837 5.181 1.00 98.69 79 VAL A C 1
ATOM 581 O O . VAL A 1 79 ? 4.235 -3.051 4.467 1.00 98.69 79 VAL A O 1
ATOM 584 N N . ARG A 1 80 ? 4.132 -5.001 5.581 1.00 98.62 80 ARG A N 1
ATOM 585 C CA . ARG A 1 80 ? 5.471 -5.449 5.184 1.00 98.62 80 ARG A CA 1
ATOM 586 C C . ARG A 1 80 ? 5.610 -5.544 3.662 1.00 98.62 80 ARG A C 1
ATOM 588 O O . ARG A 1 80 ? 6.576 -5.015 3.119 1.00 98.62 80 ARG A O 1
ATOM 595 N N . LEU A 1 81 ? 4.655 -6.172 2.973 1.00 98.50 81 LEU A N 1
ATOM 596 C CA . LEU A 1 81 ? 4.679 -6.306 1.511 1.00 98.50 81 LEU A CA 1
ATOM 597 C C . LEU A 1 81 ? 4.619 -4.948 0.803 1.00 98.50 81 LEU A C 1
ATOM 599 O O . LEU A 1 81 ? 5.350 -4.735 -0.159 1.00 98.50 81 LEU A O 1
ATOM 603 N N . VAL A 1 82 ? 3.793 -4.018 1.290 1.00 98.50 82 VAL A N 1
ATOM 604 C CA . VAL A 1 82 ? 3.707 -2.649 0.758 1.00 98.50 82 VAL A CA 1
ATOM 605 C C . VAL A 1 82 ? 5.056 -1.942 0.858 1.00 98.50 82 VAL A C 1
ATOM 607 O O . VAL A 1 82 ? 5.503 -1.345 -0.118 1.00 98.50 82 VAL A O 1
ATOM 610 N N . VAL A 1 83 ? 5.729 -2.038 2.007 1.00 98.25 83 VAL A N 1
ATOM 611 C CA . VAL A 1 83 ? 7.052 -1.428 2.196 1.00 98.25 83 VAL A CA 1
ATOM 612 C C . VAL A 1 83 ? 8.103 -2.083 1.296 1.00 98.25 83 VAL A C 1
ATOM 614 O O . VAL A 1 83 ? 8.855 -1.369 0.641 1.00 98.25 83 VAL A O 1
ATOM 617 N N . GLU A 1 84 ? 8.114 -3.414 1.185 1.00 97.69 84 GLU A N 1
ATOM 618 C CA . GLU A 1 84 ? 9.032 -4.139 0.293 1.00 97.69 84 GLU A CA 1
ATOM 619 C C . GLU A 1 84 ? 8.827 -3.770 -1.188 1.00 97.69 84 GLU A C 1
ATOM 621 O O . GLU A 1 84 ? 9.796 -3.559 -1.916 1.00 97.69 84 GLU A O 1
ATOM 626 N N . ILE A 1 85 ? 7.574 -3.667 -1.645 1.00 98.25 85 ILE A N 1
ATOM 627 C CA . ILE A 1 85 ? 7.256 -3.250 -3.018 1.00 98.25 85 ILE A CA 1
ATOM 628 C C . ILE A 1 85 ? 7.675 -1.794 -3.241 1.00 98.25 85 ILE A C 1
ATOM 630 O O . ILE A 1 85 ? 8.270 -1.477 -4.269 1.00 98.25 85 ILE A O 1
ATOM 634 N N . ALA A 1 86 ? 7.391 -0.909 -2.284 1.00 97.06 86 ALA A N 1
ATOM 635 C CA . ALA A 1 86 ? 7.768 0.496 -2.363 1.00 97.06 86 ALA A CA 1
ATOM 636 C C . ALA A 1 86 ? 9.282 0.683 -2.449 1.00 97.06 86 ALA A C 1
ATOM 638 O O . ALA A 1 86 ? 9.740 1.446 -3.293 1.00 97.06 86 ALA A O 1
ATOM 639 N N . GLU A 1 87 ? 10.059 -0.034 -1.641 1.00 95.12 87 GLU A N 1
ATOM 640 C CA . GLU A 1 87 ? 11.522 -0.033 -1.723 1.00 95.12 87 GLU A CA 1
ATOM 641 C C . GLU A 1 87 ? 12.029 -0.489 -3.086 1.00 95.12 87 GLU A C 1
ATOM 643 O O . GLU A 1 87 ? 12.923 0.150 -3.644 1.00 95.12 87 GLU A O 1
ATOM 648 N N . LEU A 1 88 ? 11.427 -1.549 -3.632 1.00 95.44 88 LEU A N 1
ATOM 649 C CA . LEU A 1 88 ? 11.799 -2.090 -4.931 1.00 95.44 88 LEU A CA 1
ATOM 650 C C . LEU A 1 88 ? 11.670 -1.024 -6.024 1.00 95.44 88 LEU A C 1
ATOM 652 O O . LEU A 1 88 ? 12.596 -0.823 -6.803 1.00 95.44 88 LEU A O 1
ATOM 656 N N . VAL A 1 89 ? 10.549 -0.299 -6.054 1.00 95.50 89 VAL A N 1
ATOM 657 C CA . VAL A 1 89 ? 10.266 0.674 -7.120 1.00 95.50 89 VAL A CA 1
ATOM 658 C C .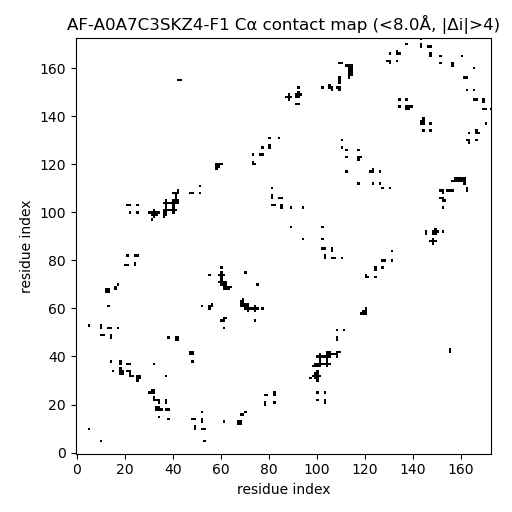 VAL A 1 89 ? 10.793 2.082 -6.833 1.00 95.50 89 VAL A C 1
ATOM 660 O O . VAL A 1 89 ? 10.869 2.892 -7.754 1.00 95.50 89 VAL A O 1
ATOM 663 N N . LYS A 1 90 ? 11.164 2.413 -5.587 1.00 92.00 90 LYS A N 1
ATOM 664 C CA . LYS A 1 90 ? 11.437 3.798 -5.154 1.00 92.00 90 LYS A CA 1
ATOM 665 C C . LYS A 1 90 ? 12.453 4.512 -6.042 1.00 92.00 90 LYS A C 1
ATOM 667 O O . LYS A 1 90 ? 12.188 5.639 -6.458 1.00 92.00 90 LYS A O 1
ATOM 672 N N . ARG A 1 91 ? 13.576 3.859 -6.355 1.00 89.06 91 ARG A N 1
ATOM 673 C CA . ARG A 1 91 ? 14.676 4.447 -7.139 1.00 89.06 91 ARG A CA 1
ATOM 674 C C . ARG A 1 91 ? 14.226 4.895 -8.531 1.00 89.06 91 ARG A C 1
ATOM 676 O O . ARG A 1 91 ? 14.531 6.007 -8.951 1.00 89.06 91 ARG A O 1
ATOM 683 N N . ASP A 1 92 ? 13.486 4.042 -9.224 1.00 91.75 92 ASP A N 1
ATOM 684 C CA . ASP A 1 92 ? 13.045 4.279 -10.601 1.00 91.75 92 ASP A CA 1
ATOM 685 C C . ASP A 1 92 ? 11.692 4.990 -10.673 1.00 91.75 92 ASP A C 1
ATOM 687 O O . ASP A 1 92 ? 11.296 5.506 -11.720 1.00 91.75 92 ASP A O 1
ATOM 691 N N . SER A 1 93 ? 11.016 5.112 -9.530 1.00 87.31 93 SER A N 1
ATOM 692 C CA . SER A 1 93 ? 9.755 5.818 -9.430 1.00 87.31 93 SER A CA 1
ATOM 693 C C . SER A 1 93 ? 9.888 7.318 -9.655 1.00 87.31 93 SER A C 1
ATOM 695 O O . SER A 1 93 ? 8.855 7.930 -9.791 1.00 87.31 93 SER A O 1
ATOM 697 N N . LYS A 1 94 ? 11.053 7.977 -9.692 1.00 86.25 94 LYS A N 1
ATOM 698 C CA . LYS A 1 94 ? 11.151 9.452 -9.873 1.00 86.25 94 LYS A CA 1
ATOM 699 C C . LYS A 1 94 ? 10.277 10.294 -8.914 1.00 86.25 94 LYS A C 1
ATOM 701 O O . LYS A 1 94 ? 9.858 11.398 -9.265 1.00 86.25 94 LYS A O 1
ATOM 706 N N . LEU A 1 95 ? 9.913 9.776 -7.740 1.00 80.06 95 LEU A N 1
ATOM 707 C CA . LEU A 1 95 ? 9.358 10.614 -6.672 1.00 80.06 95 LEU A CA 1
ATOM 708 C C . LEU A 1 95 ? 10.477 11.488 -6.080 1.00 80.06 95 LEU A C 1
ATOM 710 O O . LEU A 1 95 ? 11.638 11.085 -6.140 1.00 80.06 95 LEU A O 1
ATOM 714 N N . PRO A 1 96 ? 10.163 12.667 -5.513 1.00 79.25 96 PRO A N 1
ATOM 715 C CA . PRO A 1 96 ? 11.168 13.498 -4.855 1.00 79.25 96 PRO A CA 1
ATOM 716 C C . PRO A 1 96 ? 11.910 12.731 -3.752 1.00 79.25 96 PRO A C 1
ATOM 718 O O . PRO A 1 96 ? 11.296 11.961 -3.018 1.00 79.25 96 PRO A O 1
ATOM 721 N N . ASP A 1 97 ? 13.201 13.006 -3.555 1.00 67.62 97 ASP A N 1
ATOM 722 C CA . ASP A 1 97 ? 14.004 12.359 -2.499 1.00 67.62 97 ASP A CA 1
ATOM 723 C C . ASP A 1 97 ? 13.425 12.566 -1.088 1.00 67.62 97 ASP A C 1
ATOM 725 O O . ASP A 1 97 ? 13.597 11.739 -0.187 1.00 67.62 97 ASP A O 1
ATOM 729 N N . LEU A 1 98 ? 12.714 13.682 -0.893 1.00 76.38 98 LEU A N 1
ATOM 730 C CA . LEU A 1 98 ? 11.934 13.979 0.303 1.00 76.38 98 LEU A CA 1
ATOM 731 C C . LEU A 1 98 ? 10.433 13.834 0.022 1.00 76.38 98 LEU A C 1
ATOM 733 O O . LEU A 1 98 ? 9.665 14.789 0.119 1.00 76.38 98 LEU A O 1
ATOM 737 N N . ASP A 1 99 ? 10.005 12.617 -0.302 1.00 85.94 99 ASP A N 1
ATOM 738 C CA . ASP A 1 99 ? 8.596 12.286 -0.525 1.00 85.94 99 ASP A CA 1
ATOM 739 C C . ASP A 1 99 ? 7.787 12.129 0.774 1.00 85.94 99 ASP A C 1
ATOM 741 O O . ASP A 1 99 ? 6.578 11.925 0.721 1.00 85.94 99 ASP A O 1
ATOM 745 N N . LYS A 1 100 ? 8.442 12.196 1.942 1.00 92.56 100 LYS A N 1
ATOM 746 C CA . LYS A 1 100 ? 7.851 12.025 3.286 1.00 92.56 100 LYS A CA 1
ATOM 747 C C . LYS A 1 100 ? 7.031 10.735 3.464 1.00 92.56 100 LYS A C 1
ATOM 749 O O . LYS A 1 100 ? 6.247 10.629 4.401 1.00 92.56 100 LYS A O 1
ATOM 754 N N . GLY A 1 101 ? 7.235 9.730 2.612 1.00 94.69 101 GLY A N 1
ATOM 755 C CA . GLY A 1 101 ? 6.499 8.465 2.634 1.00 94.69 101 GLY A CA 1
ATOM 756 C C . GLY A 1 101 ? 5.343 8.355 1.635 1.00 94.69 101 GLY A C 1
ATOM 757 O O . GLY A 1 101 ? 4.622 7.358 1.672 1.00 94.69 101 GLY A O 1
ATOM 758 N N . ARG A 1 102 ? 5.193 9.316 0.713 1.00 95.88 102 ARG A N 1
ATOM 759 C CA . ARG A 1 102 ? 4.200 9.252 -0.371 1.00 95.88 102 ARG A CA 1
ATOM 760 C C . ARG A 1 102 ? 4.306 7.980 -1.200 1.00 95.88 102 ARG A C 1
ATOM 762 O O . ARG A 1 102 ? 3.268 7.411 -1.513 1.00 95.88 102 ARG A O 1
ATOM 769 N N . ILE A 1 103 ? 5.512 7.475 -1.482 1.00 96.50 103 ILE A N 1
ATOM 770 C CA . ILE A 1 103 ? 5.672 6.218 -2.231 1.00 96.50 103 ILE A CA 1
ATOM 771 C C . ILE A 1 103 ? 4.954 5.042 -1.561 1.00 96.50 103 ILE A C 1
ATOM 773 O O . ILE A 1 103 ? 4.350 4.227 -2.251 1.00 96.50 103 ILE A O 1
ATOM 777 N N . PHE A 1 104 ? 4.971 4.961 -0.227 1.00 97.75 104 PHE A N 1
ATOM 778 C CA . PHE A 1 104 ? 4.313 3.875 0.499 1.00 97.75 104 PHE A CA 1
ATOM 779 C C . PHE A 1 104 ? 2.793 3.983 0.388 1.00 97.75 104 PHE A C 1
ATOM 781 O O . PHE A 1 104 ? 2.128 2.972 0.190 1.00 97.75 104 PHE A O 1
ATOM 788 N N . GLY A 1 105 ? 2.254 5.204 0.444 1.00 97.19 105 GLY A N 1
ATOM 789 C CA . GLY A 1 105 ? 0.841 5.465 0.173 1.00 97.19 105 GLY A CA 1
ATOM 790 C C . GLY A 1 105 ? 0.440 5.117 -1.258 1.00 97.19 105 GLY A C 1
ATOM 791 O O . GLY A 1 105 ? -0.564 4.445 -1.478 1.00 97.19 105 GLY A O 1
ATOM 792 N N . SER A 1 106 ? 1.257 5.504 -2.237 1.00 96.12 106 SER A N 1
ATOM 793 C CA . SER A 1 106 ? 0.977 5.241 -3.651 1.00 96.12 106 SER A CA 1
ATOM 794 C C . SER A 1 106 ? 1.055 3.759 -3.990 1.00 96.12 106 SER A C 1
ATOM 796 O O . SER A 1 106 ? 0.232 3.259 -4.751 1.00 96.12 106 SER A O 1
ATOM 798 N N . VAL A 1 107 ? 1.989 3.025 -3.382 1.00 97.31 107 VAL A N 1
ATOM 799 C CA . VAL A 1 107 ? 2.031 1.564 -3.493 1.00 97.31 107 VAL A CA 1
ATOM 800 C C . VAL A 1 107 ? 0.853 0.923 -2.772 1.00 97.31 107 VAL A C 1
ATOM 802 O O . VAL A 1 107 ? 0.253 0.017 -3.335 1.00 97.31 107 VAL A O 1
ATOM 805 N N . LEU A 1 108 ? 0.475 1.396 -1.580 1.00 97.31 108 LEU A N 1
ATOM 806 C CA . LEU A 1 108 ? -0.708 0.908 -0.868 1.00 97.31 108 LEU A CA 1
ATOM 807 C C . LEU A 1 108 ? -1.986 1.069 -1.710 1.00 97.31 108 LEU A C 1
ATOM 809 O O . LEU A 1 108 ? -2.781 0.136 -1.778 1.00 97.31 108 LEU A O 1
ATOM 813 N N . TYR A 1 109 ? -2.154 2.215 -2.378 1.00 96.19 109 TYR A N 1
ATOM 814 C CA . TYR A 1 109 ? -3.243 2.446 -3.332 1.00 96.19 109 TYR A CA 1
ATOM 815 C C . TYR A 1 109 ? -3.148 1.519 -4.544 1.00 96.19 109 TYR A C 1
ATOM 817 O O . TYR A 1 109 ? -4.141 0.904 -4.929 1.00 96.19 109 TYR A O 1
ATOM 825 N N . ALA A 1 110 ? -1.955 1.401 -5.136 1.00 95.06 110 ALA A N 1
ATOM 826 C CA . ALA A 1 110 ? -1.747 0.575 -6.315 1.00 95.06 110 ALA A CA 1
ATOM 827 C C . ALA A 1 110 ? -2.115 -0.879 -6.022 1.00 95.06 110 ALA A C 1
ATOM 829 O O . ALA A 1 110 ? -2.935 -1.452 -6.722 1.00 95.06 110 ALA A O 1
ATOM 830 N N . VAL A 1 111 ? -1.580 -1.469 -4.953 1.00 95.06 111 VAL A N 1
ATOM 831 C CA . VAL A 1 111 ? -1.829 -2.880 -4.620 1.00 95.06 111 VAL A CA 1
ATOM 832 C C . VAL A 1 111 ? -3.217 -3.141 -4.033 1.00 95.06 111 VAL A C 1
ATOM 834 O O . VAL A 1 111 ? -3.516 -4.288 -3.702 1.00 95.06 111 VAL A O 1
ATOM 837 N N . TYR A 1 112 ? -4.065 -2.119 -3.905 1.00 94.12 112 TYR A N 1
ATOM 838 C CA . TYR A 1 112 ? -5.455 -2.327 -3.541 1.00 94.12 112 TYR A CA 1
ATOM 839 C C . TYR A 1 112 ? -6.214 -3.071 -4.643 1.00 94.12 112 TYR A C 1
ATOM 841 O O . TYR A 1 112 ? -5.990 -2.901 -5.842 1.00 94.12 112 TYR A O 1
ATOM 849 N N . ASP A 1 113 ? -7.113 -3.951 -4.214 1.00 88.44 113 ASP A N 1
ATOM 850 C CA . ASP A 1 113 ? -7.944 -4.747 -5.102 1.00 88.44 113 ASP A CA 1
ATOM 851 C C . ASP A 1 113 ? -9.226 -3.977 -5.425 1.00 88.44 113 ASP A C 1
ATOM 853 O O . ASP A 1 113 ? -10.271 -4.153 -4.789 1.00 88.44 113 ASP A O 1
ATOM 857 N N . TRP A 1 114 ? -9.112 -3.124 -6.440 1.00 86.69 114 TRP A N 1
ATOM 858 C CA . TRP A 1 114 ? -10.208 -2.339 -7.003 1.00 86.69 114 TRP A CA 1
ATOM 859 C C . TRP A 1 114 ? -11.243 -3.193 -7.750 1.00 86.69 114 TRP A C 1
ATOM 861 O O . TRP A 1 114 ? -12.359 -2.734 -7.974 1.00 86.69 114 TRP A O 1
ATOM 871 N N . SER A 1 115 ? -10.914 -4.445 -8.097 1.00 84.50 115 SER A N 1
ATOM 872 C CA . SER A 1 115 ? -11.861 -5.373 -8.733 1.00 84.50 115 SER A CA 1
ATOM 873 C C . SER A 1 115 ? -12.848 -6.000 -7.739 1.00 84.50 115 SER A C 1
ATOM 875 O O . SER A 1 115 ? -13.931 -6.438 -8.123 1.00 84.50 115 SER A O 1
ATOM 877 N N . GLY A 1 116 ? -12.492 -6.042 -6.450 1.00 83.38 116 GLY A N 1
ATOM 878 C CA . GLY A 1 116 ? -13.308 -6.662 -5.403 1.00 83.38 116 GLY A CA 1
ATOM 879 C C . GLY A 1 116 ? -13.333 -8.198 -5.442 1.00 83.38 116 GLY A C 1
ATOM 880 O O . GLY A 1 116 ? -14.184 -8.819 -4.791 1.00 83.38 116 GLY A O 1
ATOM 881 N N . GLU A 1 117 ? -12.423 -8.825 -6.191 1.00 86.88 117 GLU A N 1
ATOM 882 C CA . GLU A 1 117 ? -12.301 -10.282 -6.311 1.00 86.88 117 GLU A CA 1
ATOM 883 C C . GLU A 1 117 ? -11.662 -10.921 -5.063 1.00 86.88 117 GLU A C 1
ATOM 885 O O . GLU A 1 117 ? -12.065 -12.003 -4.613 1.00 86.88 117 GLU A O 1
ATOM 890 N N . ALA A 1 118 ? -10.697 -10.243 -4.440 1.00 89.19 118 ALA A N 1
ATOM 891 C CA . ALA A 1 118 ? -9.954 -10.719 -3.280 1.00 89.19 118 ALA A CA 1
ATOM 892 C C . ALA A 1 118 ? -10.687 -10.389 -1.969 1.00 89.19 118 ALA A C 1
ATOM 894 O O . ALA A 1 118 ? -10.284 -9.518 -1.202 1.00 89.19 118 ALA A O 1
ATOM 895 N N . ARG A 1 119 ? -11.794 -11.092 -1.703 1.00 89.81 119 ARG A N 1
ATOM 896 C CA . ARG A 1 119 ? -12.712 -10.794 -0.580 1.00 89.81 119 ARG A CA 1
ATOM 897 C C . ARG A 1 119 ? -12.245 -11.229 0.817 1.00 89.81 119 ARG A C 1
ATOM 899 O O . ARG A 1 119 ? -12.903 -10.890 1.793 1.00 89.81 119 ARG A O 1
ATOM 906 N N . SER A 1 120 ? -11.150 -11.977 0.934 1.00 93.62 120 SER A N 1
ATOM 907 C CA . SER A 1 120 ? -10.579 -12.401 2.222 1.00 93.62 120 SER A CA 1
ATOM 908 C C . SER A 1 120 ? -9.152 -11.887 2.384 1.00 93.62 120 SER A C 1
ATOM 910 O O . SER A 1 120 ? -8.471 -11.635 1.389 1.00 93.62 120 SER A O 1
ATOM 912 N N . ALA A 1 121 ? -8.680 -11.777 3.631 1.00 96.06 121 ALA A N 1
ATOM 913 C CA . ALA A 1 121 ? -7.290 -11.433 3.931 1.00 96.06 121 ALA A CA 1
ATOM 914 C C . ALA A 1 121 ? -6.290 -12.323 3.174 1.00 96.06 121 ALA A C 1
ATOM 916 O O . ALA A 1 121 ? -5.351 -11.813 2.572 1.00 96.06 121 ALA A O 1
ATOM 917 N N . GLU A 1 122 ? -6.523 -13.637 3.142 1.00 96.75 122 GLU A N 1
ATOM 918 C CA . GLU A 1 122 ? -5.665 -14.599 2.441 1.00 96.75 122 GLU A CA 1
ATOM 919 C C . GLU A 1 122 ? -5.597 -14.328 0.933 1.00 96.75 122 GLU A C 1
ATOM 921 O O . GLU A 1 122 ? -4.506 -14.178 0.385 1.00 96.75 122 GLU A O 1
ATOM 926 N N . LYS A 1 123 ? -6.754 -14.196 0.265 1.00 96.12 123 LYS A N 1
ATOM 927 C CA . LYS A 1 123 ? -6.808 -13.910 -1.178 1.00 96.12 123 LYS A CA 1
ATOM 928 C C . LYS A 1 123 ? -6.176 -12.565 -1.512 1.00 96.12 123 LYS A C 1
ATOM 930 O O . LYS A 1 123 ? -5.541 -12.420 -2.551 1.00 96.12 123 LYS A O 1
ATOM 935 N N . TYR A 1 124 ? -6.351 -11.581 -0.635 1.00 96.50 124 TYR A N 1
ATOM 936 C CA . TYR A 1 124 ? -5.764 -10.262 -0.815 1.00 96.50 124 TYR A CA 1
ATOM 937 C C . TYR A 1 124 ? -4.241 -10.303 -0.677 1.00 96.50 124 TYR A C 1
ATOM 939 O O . TYR A 1 124 ? -3.533 -9.746 -1.510 1.00 96.50 124 TYR A O 1
ATOM 947 N N . LEU A 1 125 ? -3.714 -11.028 0.310 1.00 97.94 125 LEU A N 1
ATOM 948 C CA . LEU A 1 125 ? -2.273 -11.232 0.440 1.00 97.94 125 LEU A CA 1
ATOM 949 C C . LEU A 1 125 ? -1.693 -12.010 -0.742 1.00 97.94 125 LEU A C 1
ATOM 951 O O . LEU A 1 125 ? -0.635 -11.629 -1.236 1.00 97.94 125 LEU A O 1
ATOM 955 N N . ASP A 1 126 ? -2.371 -13.050 -1.232 1.00 97.25 126 ASP A N 1
ATOM 956 C CA . ASP A 1 126 ? -1.950 -13.756 -2.447 1.00 97.25 126 ASP A CA 1
ATOM 957 C C . ASP A 1 126 ? -1.874 -12.809 -3.655 1.00 97.25 126 ASP A C 1
ATOM 959 O O . ASP A 1 126 ? -0.855 -12.748 -4.345 1.00 97.25 126 ASP A O 1
ATOM 963 N N . TYR A 1 127 ? -2.896 -11.971 -3.845 1.00 96.06 127 TYR A N 1
ATOM 964 C CA . TYR A 1 127 ? -2.904 -10.938 -4.878 1.00 96.06 127 TYR A CA 1
ATOM 965 C C . TYR A 1 127 ? -1.701 -9.984 -4.769 1.00 96.06 127 TYR A C 1
ATOM 967 O O . TYR A 1 127 ? -0.974 -9.789 -5.747 1.00 96.06 127 TYR A O 1
ATOM 975 N N . VAL A 1 128 ? -1.420 -9.451 -3.576 1.00 97.56 128 VAL A N 1
ATOM 976 C CA . VAL A 1 128 ? -0.272 -8.553 -3.354 1.00 97.56 128 VAL A CA 1
ATOM 977 C C . VAL A 1 128 ? 1.063 -9.281 -3.572 1.00 97.56 128 VAL A C 1
ATOM 979 O O . VAL A 1 128 ? 1.982 -8.724 -4.180 1.00 97.56 128 VAL A O 1
ATOM 982 N N . ARG A 1 129 ? 1.183 -10.550 -3.152 1.00 98.00 129 ARG A N 1
ATOM 983 C CA . ARG A 1 129 ? 2.377 -11.378 -3.404 1.00 98.00 129 ARG A CA 1
ATOM 984 C C . ARG A 1 129 ? 2.596 -11.619 -4.898 1.00 98.00 129 ARG A C 1
ATOM 986 O O . ARG A 1 129 ? 3.741 -11.562 -5.342 1.00 98.00 129 ARG A O 1
ATOM 993 N N . ARG A 1 130 ? 1.535 -11.813 -5.689 1.00 97.00 130 ARG A N 1
ATOM 994 C CA . ARG A 1 130 ? 1.624 -11.933 -7.156 1.00 97.00 130 ARG A CA 1
ATOM 995 C C . ARG A 1 130 ? 2.141 -10.650 -7.808 1.00 97.00 130 ARG A C 1
ATOM 997 O O . ARG A 1 130 ? 2.986 -10.736 -8.698 1.00 97.00 130 ARG A O 1
ATOM 1004 N N . ILE A 1 131 ? 1.697 -9.474 -7.351 1.00 97.06 131 ILE A N 1
ATOM 1005 C CA . ILE A 1 131 ? 2.233 -8.180 -7.819 1.00 97.06 131 ILE A CA 1
ATOM 1006 C C . ILE A 1 131 ? 3.733 -8.099 -7.517 1.00 97.06 131 ILE A C 1
ATOM 1008 O O . ILE A 1 131 ? 4.531 -7.829 -8.416 1.00 97.06 131 ILE A O 1
ATOM 1012 N N . ARG A 1 132 ? 4.130 -8.383 -6.269 1.00 97.44 132 ARG A N 1
ATOM 1013 C CA . ARG A 1 132 ? 5.543 -8.393 -5.862 1.00 97.44 132 ARG A CA 1
ATOM 1014 C C . ARG A 1 132 ? 6.375 -9.366 -6.703 1.00 97.44 132 ARG A C 1
ATOM 1016 O O . ARG A 1 132 ? 7.466 -9.006 -7.131 1.00 97.44 132 ARG A O 1
ATOM 1023 N N . GLY A 1 133 ? 5.859 -10.571 -6.951 1.00 96.75 133 GLY A N 1
ATOM 1024 C CA . GLY A 1 133 ? 6.511 -11.588 -7.777 1.00 96.75 133 GLY A CA 1
ATOM 1025 C C . GLY A 1 133 ? 6.771 -11.100 -9.200 1.00 96.75 133 GLY A C 1
ATOM 1026 O O . GLY A 1 133 ? 7.909 -11.153 -9.658 1.00 96.75 133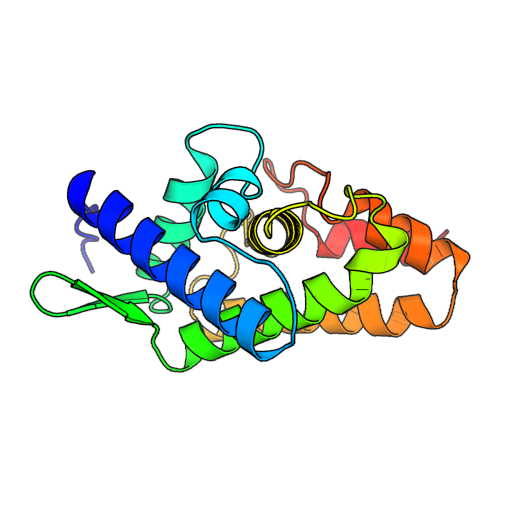 GLY A O 1
ATOM 1027 N N . LYS A 1 134 ? 5.759 -10.518 -9.858 1.00 96.75 134 LYS A N 1
ATOM 1028 C CA . LYS A 1 134 ? 5.917 -9.939 -11.203 1.00 96.75 134 LYS A CA 1
ATOM 1029 C C . LYS A 1 134 ? 6.931 -8.796 -11.239 1.00 96.75 134 LYS A C 1
ATOM 1031 O O . LYS A 1 134 ? 7.713 -8.709 -12.178 1.00 96.75 134 LYS A O 1
ATOM 1036 N N . LEU A 1 135 ? 6.953 -7.929 -10.224 1.00 96.75 135 LEU A N 1
ATOM 1037 C CA . LEU A 1 135 ? 7.970 -6.875 -10.141 1.00 96.75 135 LEU A CA 1
ATOM 1038 C C . LEU A 1 135 ? 9.382 -7.459 -10.016 1.00 96.75 135 LEU A C 1
ATOM 1040 O O . LEU A 1 135 ? 10.283 -6.998 -10.708 1.00 96.75 135 LEU A O 1
ATOM 1044 N N . ALA A 1 136 ? 9.565 -8.485 -9.182 1.00 94.50 136 ALA A N 1
ATOM 1045 C CA . ALA A 1 136 ? 10.853 -9.156 -9.018 1.00 94.50 136 ALA A CA 1
ATOM 1046 C C . ALA A 1 136 ? 11.318 -9.871 -10.300 1.00 94.50 136 ALA A C 1
ATOM 1048 O O . ALA A 1 136 ? 12.512 -9.906 -10.592 1.00 94.50 136 ALA A O 1
ATOM 1049 N N . GLU A 1 137 ? 10.392 -10.426 -11.086 1.00 95.25 137 GLU A N 1
ATOM 1050 C CA . GLU A 1 137 ? 10.694 -10.969 -12.415 1.00 95.25 137 GLU A CA 1
ATOM 1051 C C . GLU A 1 137 ? 11.128 -9.870 -13.384 1.00 95.25 137 GLU A C 1
ATOM 1053 O O . GLU A 1 137 ? 12.155 -10.016 -14.048 1.00 95.25 137 GLU A O 1
ATOM 1058 N N . LEU A 1 138 ? 10.391 -8.756 -13.415 1.00 96.00 138 LEU A N 1
ATOM 1059 C CA . LEU A 1 138 ? 10.709 -7.606 -14.255 1.00 96.00 138 LEU A CA 1
ATOM 1060 C C . LEU A 1 138 ? 12.073 -7.003 -13.923 1.00 96.00 138 LEU A C 1
ATOM 1062 O O . LEU A 1 138 ? 12.731 -6.543 -14.842 1.00 96.00 138 LEU A O 1
ATOM 1066 N N . CYS A 1 139 ? 12.556 -7.072 -12.675 1.00 93.44 139 CYS A N 1
ATOM 1067 C CA . CYS A 1 139 ? 13.903 -6.606 -12.310 1.00 93.44 139 CYS A CA 1
ATOM 1068 C C . CYS A 1 139 ? 15.039 -7.234 -13.138 1.00 93.44 139 CYS A C 1
ATOM 1070 O O . CYS A 1 139 ? 16.141 -6.688 -13.158 1.00 93.44 139 CYS A O 1
ATOM 1072 N N . LYS A 1 140 ? 14.800 -8.373 -13.801 1.00 94.19 140 LYS A N 1
ATOM 1073 C CA . LYS A 1 140 ? 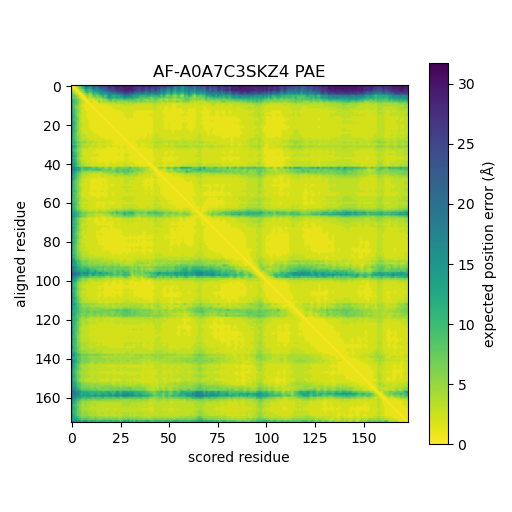15.768 -9.015 -14.706 1.00 94.19 140 LYS A CA 1
ATOM 1074 C C . LYS A 1 140 ? 15.935 -8.263 -16.033 1.00 94.19 140 LYS A C 1
ATOM 1076 O O . LYS A 1 140 ? 16.910 -8.504 -16.736 1.00 94.19 140 LYS A O 1
ATOM 1081 N N . ASP A 1 141 ? 15.009 -7.361 -16.352 1.00 95.94 141 ASP A N 1
ATOM 1082 C CA . ASP A 1 141 ? 15.013 -6.481 -17.518 1.00 95.94 141 ASP A CA 1
ATOM 1083 C C . ASP A 1 141 ? 14.932 -5.012 -17.047 1.00 95.94 141 ASP A C 1
ATOM 1085 O O . ASP A 1 141 ? 13.856 -4.531 -16.674 1.00 95.94 141 ASP A O 1
ATOM 1089 N N . PRO A 1 142 ? 16.060 -4.276 -17.028 1.00 94.50 142 PRO A N 1
ATOM 1090 C CA . PRO A 1 142 ? 16.103 -2.923 -16.480 1.00 94.50 142 PRO A CA 1
ATOM 1091 C C . PRO A 1 142 ? 15.153 -1.927 -17.155 1.00 94.50 142 PRO A C 1
ATOM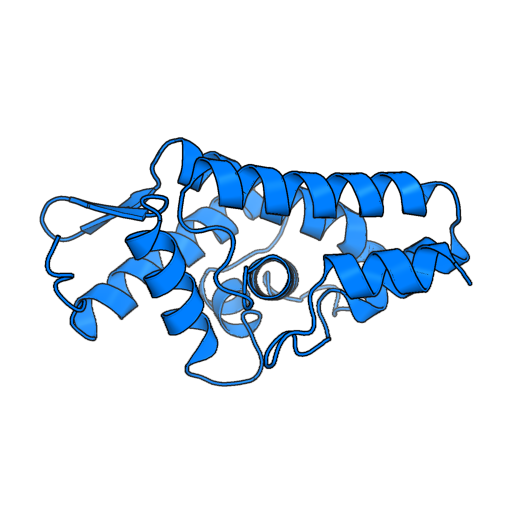 1093 O O . PRO A 1 142 ? 14.644 -1.028 -16.482 1.00 94.50 142 PRO A O 1
ATOM 1096 N N . GLU A 1 143 ? 14.901 -2.055 -18.460 1.00 95.31 143 GLU A N 1
ATOM 1097 C CA . GLU A 1 143 ? 14.048 -1.113 -19.191 1.00 95.31 143 GLU A CA 1
ATOM 1098 C C . GLU A 1 143 ? 12.580 -1.324 -18.832 1.00 95.31 143 GLU A C 1
ATOM 1100 O O . GLU A 1 143 ? 11.884 -0.379 -18.436 1.00 95.31 143 GLU A O 1
ATOM 1105 N N . ARG A 1 144 ? 12.129 -2.581 -18.876 1.00 96.25 144 ARG A N 1
ATOM 1106 C CA . ARG A 1 144 ? 10.765 -2.943 -18.482 1.00 96.25 144 ARG A CA 1
ATOM 1107 C C . ARG A 1 144 ? 10.524 -2.683 -16.999 1.00 96.25 144 ARG A C 1
ATOM 1109 O O . ARG A 1 144 ? 9.476 -2.150 -16.628 1.00 96.25 144 ARG A O 1
ATOM 1116 N N . PHE A 1 145 ? 11.497 -2.990 -16.142 1.00 97.12 145 PHE A N 1
ATOM 1117 C CA . PHE A 1 145 ? 11.400 -2.694 -14.716 1.00 97.12 145 PHE A CA 1
ATOM 1118 C C . PHE A 1 145 ? 11.250 -1.199 -14.450 1.00 97.12 145 PHE A C 1
ATOM 1120 O O . PHE A 1 145 ? 10.369 -0.795 -13.694 1.00 97.12 145 PHE A O 1
ATOM 1127 N N . LYS A 1 146 ? 12.067 -0.364 -15.099 1.00 96.00 146 LYS A N 1
ATOM 1128 C CA . LYS A 1 146 ? 11.997 1.091 -14.946 1.00 96.00 146 LYS A CA 1
ATOM 1129 C C . LYS A 1 1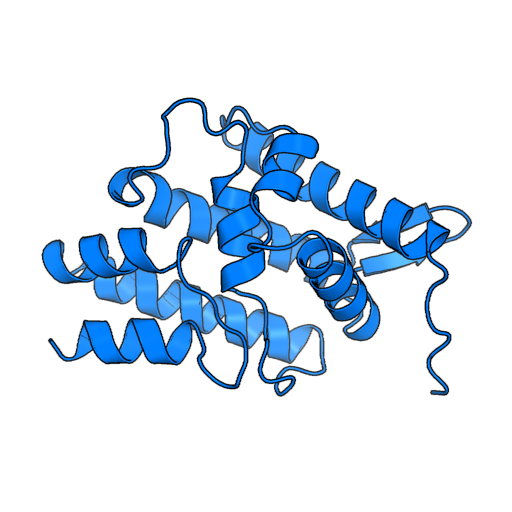46 ? 10.636 1.638 -15.364 1.00 96.00 146 LYS A C 1
ATOM 1131 O O . LYS A 1 146 ? 10.100 2.519 -14.691 1.00 96.00 146 LYS A O 1
ATOM 1136 N N . LEU A 1 147 ? 10.050 1.097 -16.434 1.00 96.19 147 LEU A N 1
ATOM 1137 C CA . LEU A 1 147 ? 8.691 1.444 -16.844 1.00 96.19 147 LEU A CA 1
ATOM 1138 C C . LEU A 1 147 ? 7.659 1.040 -15.778 1.00 96.19 147 LEU A C 1
ATOM 1140 O O . LEU A 1 147 ? 6.818 1.857 -15.400 1.00 96.19 147 LEU A O 1
ATOM 1144 N N . ALA A 1 148 ? 7.756 -0.177 -15.238 1.00 96.50 148 ALA A N 1
ATOM 1145 C CA . ALA A 1 148 ? 6.867 -0.654 -14.179 1.00 96.50 148 ALA A CA 1
ATOM 1146 C C . ALA A 1 148 ? 6.982 0.185 -12.900 1.00 96.50 148 ALA A C 1
ATOM 1148 O O . ALA A 1 148 ? 5.968 0.613 -12.353 1.00 96.50 148 ALA A O 1
ATOM 1149 N N . ALA A 1 149 ? 8.201 0.478 -12.453 1.00 96.06 149 ALA A N 1
ATOM 1150 C CA . ALA A 1 149 ? 8.468 1.276 -11.263 1.00 96.06 149 ALA A CA 1
ATOM 1151 C C . ALA A 1 149 ? 7.983 2.728 -11.396 1.00 96.06 149 ALA A C 1
ATOM 1153 O O . ALA A 1 149 ? 7.548 3.337 -10.415 1.00 96.06 149 ALA A O 1
ATOM 1154 N N . LEU A 1 150 ? 8.020 3.284 -12.611 1.00 95.25 150 LEU A N 1
ATOM 1155 C CA . LEU A 1 150 ? 7.495 4.614 -12.896 1.00 95.25 150 LEU A CA 1
ATOM 1156 C C . LEU A 1 150 ? 5.962 4.649 -12.855 1.00 95.25 150 LEU A C 1
ATOM 1158 O O . LEU A 1 150 ? 5.393 5.561 -12.246 1.00 95.25 150 LEU A O 1
ATOM 1162 N N . LEU A 1 151 ? 5.312 3.685 -13.517 1.00 95.06 151 LEU A N 1
ATOM 1163 C CA . LEU A 1 151 ? 3.863 3.670 -13.727 1.00 95.06 151 LEU A CA 1
ATOM 1164 C C . LEU A 1 151 ? 3.091 3.149 -12.516 1.00 95.06 151 LEU A C 1
ATOM 1166 O O . LEU A 1 151 ? 2.069 3.735 -12.166 1.00 95.06 151 LEU A O 1
ATOM 1170 N N . LEU A 1 152 ? 3.584 2.102 -11.847 1.00 94.94 152 LEU A N 1
ATOM 1171 C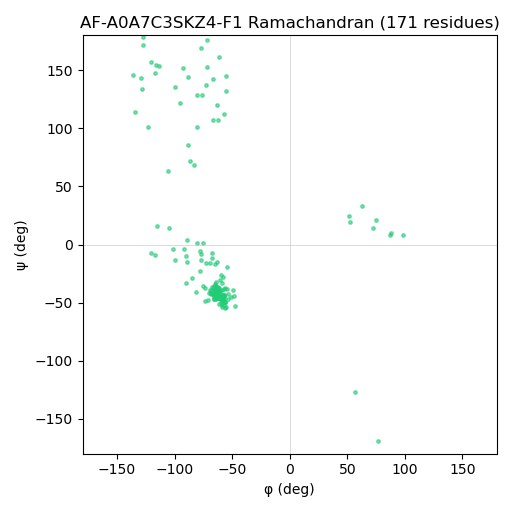 CA . LEU A 1 152 ? 2.873 1.435 -10.756 1.00 94.94 152 LEU A CA 1
ATOM 1172 C C . LEU A 1 152 ? 2.299 2.415 -9.709 1.00 94.94 152 LEU A C 1
ATOM 1174 O O . LEU A 1 152 ? 1.094 2.348 -9.472 1.00 94.94 152 LEU A O 1
ATOM 1178 N N . PRO A 1 153 ? 3.083 3.346 -9.124 1.00 92.88 153 PRO A N 1
ATOM 1179 C CA . PRO A 1 153 ? 2.585 4.278 -8.110 1.00 92.88 153 PRO A CA 1
ATOM 1180 C C . PRO A 1 153 ? 1.826 5.492 -8.681 1.00 92.88 153 PRO A C 1
ATOM 1182 O O . PRO A 1 153 ? 1.457 6.381 -7.921 1.00 92.88 153 PRO A O 1
ATOM 1185 N N . ARG A 1 154 ? 1.652 5.599 -10.005 1.00 89.94 154 ARG A N 1
ATOM 1186 C CA . ARG A 1 154 ? 1.125 6.803 -10.681 1.00 89.94 154 ARG A CA 1
ATOM 1187 C C . ARG A 1 154 ? -0.140 6.596 -11.483 1.00 89.94 154 ARG A C 1
ATOM 1189 O O . ARG A 1 154 ? -0.687 7.575 -11.981 1.00 89.94 154 ARG A O 1
ATOM 1196 N N . MET A 1 155 ? -0.582 5.361 -11.644 1.00 89.50 155 MET A N 1
ATOM 1197 C CA . MET A 1 155 ? -1.796 5.098 -12.393 1.00 89.50 155 MET A CA 1
ATOM 1198 C C . MET A 1 155 ? -3.026 5.032 -11.504 1.00 89.50 155 MET A C 1
ATOM 1200 O O . MET A 1 155 ? -2.960 4.632 -10.342 1.00 89.50 155 MET A O 1
ATOM 1204 N N . TYR A 1 156 ? -4.149 5.372 -12.122 1.00 86.31 156 TYR A N 1
ATOM 1205 C CA . TYR A 1 156 ? -5.487 5.126 -11.615 1.00 86.31 156 TYR A CA 1
ATOM 1206 C C . TYR A 1 156 ? -5.876 3.671 -11.909 1.00 86.31 156 TYR A C 1
ATOM 1208 O O . TYR A 1 156 ? -5.731 3.222 -13.048 1.00 86.31 156 TYR A O 1
ATOM 1216 N N . TYR A 1 157 ? -6.332 2.931 -10.896 1.00 84.88 157 TYR A N 1
ATOM 1217 C CA . TYR A 1 157 ? -6.667 1.498 -11.009 1.00 84.88 157 TYR A CA 1
ATOM 1218 C C . TYR A 1 157 ? -8.155 1.205 -10.799 1.00 84.88 157 TYR A C 1
ATOM 1220 O O . TYR A 1 157 ? -8.558 0.068 -10.557 1.00 84.88 157 TYR A O 1
ATOM 1228 N N . GLU A 1 158 ? -8.994 2.229 -10.872 1.00 72.25 158 GLU A N 1
ATOM 1229 C CA . GLU A 1 158 ? -10.438 2.045 -10.796 1.00 72.25 158 GLU A CA 1
ATOM 1230 C C . GLU A 1 158 ? -10.984 1.506 -12.130 1.00 72.25 158 GLU A C 1
ATOM 1232 O O . GLU A 1 158 ? -10.267 1.414 -13.128 1.00 72.25 158 GLU A O 1
ATOM 1237 N N . GLU A 1 159 ? -12.251 1.086 -12.143 1.00 67.19 159 GLU A N 1
ATOM 1238 C CA . GLU A 1 159 ? -12.952 0.651 -13.367 1.00 67.19 159 GLU A CA 1
ATOM 1239 C C . GLU A 1 159 ? -12.356 -0.593 -14.067 1.00 67.19 159 GLU A C 1
ATOM 1241 O O . GLU A 1 159 ? -12.434 -0.766 -15.282 1.00 67.19 159 GLU A O 1
ATOM 1246 N N . GLY A 1 160 ? -11.795 -1.527 -13.292 1.00 68.25 160 GLY A N 1
ATOM 1247 C CA . GLY A 1 160 ? -11.406 -2.855 -13.789 1.00 68.25 160 GLY A CA 1
ATOM 1248 C C . GLY A 1 160 ? -10.001 -2.938 -14.394 1.00 68.25 160 GLY A C 1
ATOM 1249 O O . GLY A 1 160 ? -9.623 -3.984 -14.938 1.00 68.25 160 GLY A O 1
ATOM 1250 N N . TYR A 1 161 ? -9.192 -1.884 -14.277 1.00 81.50 161 TYR A N 1
ATOM 1251 C CA . TYR A 1 161 ? -7.773 -1.937 -14.612 1.00 81.50 161 TYR A CA 1
ATOM 1252 C C . TYR A 1 161 ? -6.924 -2.213 -13.368 1.00 81.50 161 TYR A C 1
ATOM 1254 O O . TYR A 1 161 ? -6.976 -1.473 -12.398 1.00 81.50 161 TYR A O 1
ATOM 1262 N N . THR A 1 162 ? -6.133 -3.291 -13.371 1.00 89.06 162 THR A N 1
ATOM 1263 C CA . THR A 1 162 ? -5.401 -3.745 -12.175 1.00 89.06 162 THR A CA 1
ATOM 1264 C C . THR A 1 162 ? -3.884 -3.615 -12.344 1.00 89.06 162 THR A C 1
ATOM 1266 O O . THR A 1 162 ? -3.372 -3.740 -13.460 1.00 89.06 162 THR A O 1
ATOM 1269 N N . PRO A 1 163 ? -3.124 -3.459 -11.246 1.00 92.38 163 PRO A N 1
ATOM 1270 C CA . PRO A 1 163 ? -1.665 -3.562 -11.248 1.00 92.38 163 PRO A CA 1
ATOM 1271 C C . PRO A 1 163 ? -1.140 -4.811 -11.947 1.00 92.38 163 PRO A C 1
ATOM 1273 O O . PRO A 1 163 ? -0.149 -4.745 -12.664 1.00 92.38 163 PRO A O 1
ATOM 1276 N N . LEU A 1 164 ? -1.803 -5.960 -11.781 1.00 93.12 164 LEU A N 1
ATOM 1277 C CA . LEU A 1 164 ? -1.389 -7.183 -12.468 1.00 93.12 164 LEU A CA 1
ATOM 1278 C C . LEU A 1 164 ? -1.503 -7.044 -13.989 1.00 93.12 164 LEU A C 1
ATOM 1280 O O . LEU A 1 164 ? -0.569 -7.437 -14.685 1.00 93.12 164 LEU A O 1
ATOM 1284 N N . ARG A 1 165 ? -2.584 -6.435 -14.499 1.00 92.50 165 ARG A N 1
ATOM 1285 C CA . ARG A 1 165 ? -2.737 -6.155 -15.936 1.00 92.50 165 ARG A CA 1
ATOM 1286 C C . ARG A 1 165 ? -1.657 -5.200 -16.446 1.00 92.50 165 ARG A C 1
ATOM 1288 O O . ARG A 1 165 ? -1.090 -5.464 -17.503 1.00 92.50 165 ARG A O 1
ATOM 1295 N N . LEU A 1 166 ? -1.319 -4.154 -15.682 1.00 94.19 166 LEU A N 1
ATOM 1296 C CA . LEU A 1 166 ? -0.201 -3.258 -16.007 1.00 94.19 166 LEU A CA 1
ATOM 1297 C C . LEU A 1 166 ? 1.111 -4.042 -16.150 1.00 94.19 166 LEU A C 1
ATOM 1299 O O . LEU A 1 166 ? 1.793 -3.945 -17.169 1.00 94.19 166 LEU A O 1
ATOM 1303 N N . LEU A 1 167 ? 1.476 -4.812 -15.123 1.00 95.56 167 LEU A N 1
ATOM 1304 C CA . LEU A 1 167 ? 2.754 -5.524 -15.094 1.00 95.56 167 LEU A CA 1
ATOM 1305 C C . LEU A 1 167 ? 2.830 -6.601 -16.187 1.00 95.56 167 LEU A C 1
ATOM 1307 O O . LEU A 1 167 ? 3.894 -6.827 -16.761 1.00 95.56 167 LEU A O 1
ATOM 1311 N N . GLU A 1 168 ? 1.706 -7.237 -16.520 1.00 94.56 168 GLU A N 1
ATOM 1312 C CA . GLU A 1 168 ? 1.607 -8.182 -17.637 1.00 94.56 168 GLU A CA 1
ATOM 1313 C C . GLU A 1 168 ? 1.780 -7.521 -18.998 1.00 94.56 168 GLU A C 1
ATOM 1315 O O . GLU A 1 168 ? 2.471 -8.081 -19.847 1.00 94.56 168 GLU A O 1
ATOM 1320 N N . ALA A 1 169 ? 1.193 -6.341 -19.205 1.00 94.62 169 ALA A N 1
ATOM 1321 C CA . ALA A 1 169 ? 1.380 -5.579 -20.434 1.00 94.62 169 ALA A CA 1
ATOM 1322 C C . ALA A 1 169 ? 2.855 -5.202 -20.625 1.00 94.62 169 ALA A C 1
ATOM 1324 O O . ALA A 1 169 ? 3.414 -5.439 -21.692 1.00 94.62 169 ALA A O 1
ATOM 1325 N N . ILE A 1 170 ? 3.510 -4.712 -19.568 1.00 95.94 170 ILE A N 1
ATOM 1326 C CA . ILE A 1 170 ? 4.933 -4.343 -19.596 1.00 95.94 170 ILE A CA 1
ATOM 1327 C C . ILE A 1 170 ? 5.831 -5.557 -19.869 1.00 95.94 170 ILE A C 1
ATOM 1329 O O . ILE A 1 170 ? 6.803 -5.450 -20.608 1.00 95.94 170 ILE A O 1
ATOM 1333 N N . SER A 1 171 ? 5.496 -6.727 -19.318 1.00 92.69 171 SER A N 1
ATOM 1334 C CA . SER A 1 171 ? 6.280 -7.958 -19.513 1.00 92.69 171 SER A CA 1
ATOM 1335 C C . SER A 1 171 ? 6.298 -8.458 -20.966 1.00 92.69 171 SER A C 1
ATOM 1337 O O . SER A 1 171 ? 7.117 -9.311 -21.302 1.00 92.69 171 SER A O 1
ATOM 1339 N N . ARG A 1 172 ? 5.379 -7.976 -21.813 1.00 92.88 172 ARG A N 1
ATOM 1340 C CA . ARG A 1 172 ? 5.217 -8.396 -23.215 1.00 92.88 172 ARG A CA 1
ATOM 1341 C C . ARG A 1 172 ? 5.807 -7.412 -24.234 1.00 92.88 172 ARG A C 1
ATOM 1343 O O . ARG A 1 172 ? 5.731 -7.720 -25.418 1.00 92.88 172 ARG A O 1
ATOM 1350 N N . LEU A 1 173 ? 6.328 -6.262 -23.791 1.00 88.94 173 LEU A N 1
ATOM 1351 C CA . LEU A 1 173 ? 6.944 -5.234 -24.646 1.00 88.94 173 LEU A CA 1
ATOM 1352 C C . LEU A 1 173 ? 8.311 -5.677 -25.151 1.00 88.94 173 LEU A C 1
ATOM 1354 O O . LEU A 1 173 ? 8.481 -5.891 -26.362 1.00 88.94 173 LEU A O 1
#

Organism: Thermofilum pendens (NCBI:txid2269)

Radius of gyration: 15.36 Å; Cα contacts (8 Å, |Δi|>4): 242; chains: 1; bounding box: 41×29×47 Å